Protein AF-A0A3D1KGC9-F1 (afdb_monomer)

Nearest PDB structures (foldseek):
  2rld-assembly1_E  TM=8.025E-01  e=5.978E-01  Bacteroides thetaiotaomicron VPI-5482
  2rld-assembly1_B  TM=7.936E-01  e=8.295E-01  Bacteroides thetaiotaomicron VPI-5482
  2cpt-assembly1_A  TM=5.787E-01  e=1.799E-01  Homo sapiens
  2rld-assembly1_D  TM=7.651E-01  e=1.284E+00  Bacteroides thetaiotaomicron VPI-5482

Structure (mmCIF, N/CA/C/O backbone):
data_AF-A0A3D1KGC9-F1
#
_entry.id   AF-A0A3D1KGC9-F1
#
loop_
_atom_site.group_PDB
_atom_site.id
_atom_site.type_symbol
_atom_site.label_atom_id
_atom_site.label_alt_id
_atom_site.label_comp_id
_atom_site.label_asym_id
_atom_site.label_entity_id
_atom_site.label_seq_id
_atom_site.pdbx_PDB_ins_code
_atom_site.Cartn_x
_atom_site.Cartn_y
_atom_site.Cartn_z
_atom_site.occupancy
_atom_site.B_iso_or_equiv
_atom_site.auth_seq_id
_atom_site.auth_comp_id
_atom_site.auth_asym_id
_atom_site.auth_atom_id
_atom_site.pdbx_PDB_model_num
ATOM 1 N N . MET A 1 1 ? 58.224 -21.821 11.164 1.00 46.22 1 MET A N 1
ATOM 2 C CA . MET A 1 1 ? 56.779 -21.503 11.260 1.00 46.22 1 MET A CA 1
ATOM 3 C C . MET A 1 1 ? 56.454 -20.240 10.449 1.00 46.22 1 MET A C 1
ATOM 5 O O . MET A 1 1 ? 56.274 -19.187 11.040 1.00 46.22 1 MET A O 1
ATOM 9 N N . LYS A 1 2 ? 56.455 -20.289 9.104 1.00 51.00 2 LYS A N 1
ATOM 10 C CA . LYS A 1 2 ? 56.248 -19.084 8.258 1.00 51.00 2 LYS A CA 1
ATOM 11 C C . LYS A 1 2 ? 55.339 -19.266 7.022 1.00 51.00 2 LYS A C 1
ATOM 13 O O . LYS A 1 2 ? 55.135 -18.294 6.312 1.00 51.00 2 LYS A O 1
ATOM 18 N N . SER A 1 3 ? 54.725 -20.436 6.799 1.00 52.16 3 SER A N 1
ATOM 19 C CA . SER A 1 3 ? 53.910 -20.691 5.584 1.00 52.16 3 SER A CA 1
ATOM 20 C C . SER A 1 3 ? 52.407 -20.890 5.804 1.00 52.16 3 SER A C 1
ATOM 22 O O . SER A 1 3 ? 51.698 -21.159 4.845 1.00 52.16 3 SER A O 1
ATOM 24 N N . ASN A 1 4 ? 51.888 -20.708 7.023 1.00 51.41 4 ASN A N 1
ATOM 25 C CA . ASN A 1 4 ? 50.445 -20.872 7.285 1.00 51.41 4 ASN A CA 1
ATOM 26 C C . ASN A 1 4 ? 49.665 -19.546 7.280 1.00 51.41 4 ASN A C 1
ATOM 28 O O . ASN A 1 4 ? 48.444 -19.557 7.379 1.00 51.41 4 ASN A O 1
ATOM 32 N N . PHE A 1 5 ? 50.350 -18.405 7.151 1.00 53.81 5 PHE A N 1
ATOM 33 C CA . PHE A 1 5 ? 49.712 -17.085 7.216 1.00 53.81 5 PHE A CA 1
ATOM 34 C C . PHE A 1 5 ? 49.184 -16.590 5.857 1.00 53.81 5 PHE A C 1
ATOM 36 O O . PHE A 1 5 ? 48.223 -15.833 5.820 1.00 53.81 5 PHE A O 1
ATOM 43 N N . LEU A 1 6 ? 49.771 -17.047 4.743 1.00 50.47 6 LEU A N 1
ATOM 44 C CA . LEU A 1 6 ? 49.393 -16.615 3.386 1.00 50.47 6 LEU A CA 1
ATOM 45 C C . LEU A 1 6 ? 48.133 -17.313 2.847 1.00 50.47 6 LEU A C 1
ATOM 47 O O . LEU A 1 6 ? 47.420 -16.753 2.023 1.00 50.47 6 LEU A O 1
ATOM 51 N N . ILE A 1 7 ? 47.826 -18.520 3.329 1.00 54.94 7 ILE A N 1
ATOM 52 C CA . ILE A 1 7 ? 46.637 -19.272 2.894 1.00 54.94 7 ILE A CA 1
ATOM 53 C C . ILE A 1 7 ? 45.375 -18.724 3.579 1.00 54.94 7 ILE A C 1
ATOM 55 O O . ILE A 1 7 ? 44.306 -18.662 2.973 1.00 54.94 7 ILE A O 1
ATOM 59 N N . LEU A 1 8 ? 45.509 -18.252 4.823 1.00 52.12 8 LEU A N 1
ATOM 60 C CA . LEU A 1 8 ? 44.396 -17.697 5.591 1.00 52.12 8 LEU A CA 1
ATOM 61 C C . LEU A 1 8 ? 43.925 -16.339 5.037 1.00 52.12 8 LEU A C 1
ATOM 63 O O . LEU A 1 8 ? 42.728 -16.054 5.042 1.00 52.12 8 LEU A O 1
ATOM 67 N N . SER A 1 9 ? 44.841 -15.524 4.502 1.00 52.72 9 SER A N 1
ATOM 68 C CA . SER A 1 9 ? 44.505 -14.240 3.873 1.00 52.72 9 SER A CA 1
ATOM 69 C C . SER A 1 9 ? 43.837 -14.399 2.501 1.00 52.72 9 SER A C 1
ATOM 71 O O . SER A 1 9 ? 42.947 -13.614 2.177 1.00 52.72 9 SER A O 1
ATOM 73 N N . CYS A 1 10 ? 44.166 -15.440 1.728 1.00 52.59 10 CYS A N 1
ATOM 74 C CA . CYS A 1 10 ? 43.455 -15.745 0.479 1.00 52.59 10 CYS A CA 1
ATOM 75 C C . CYS A 1 10 ? 42.018 -16.240 0.712 1.00 52.59 10 CYS A C 1
ATOM 77 O O . CYS A 1 10 ? 41.123 -15.893 -0.057 1.00 52.59 10 CYS A O 1
ATOM 79 N N . LEU A 1 11 ? 41.765 -16.995 1.787 1.00 52.59 11 LEU A N 1
ATOM 80 C CA . LEU A 1 11 ? 40.414 -17.467 2.119 1.00 52.59 11 LEU A CA 1
ATOM 81 C C . LEU A 1 11 ? 39.509 -16.344 2.655 1.00 52.59 11 LEU A C 1
ATOM 83 O O . LEU A 1 11 ? 38.329 -16.301 2.312 1.00 52.59 11 LEU A O 1
ATOM 87 N N . MET A 1 12 ? 40.055 -15.386 3.412 1.00 52.88 12 MET A N 1
ATOM 88 C CA . MET A 1 12 ? 39.302 -14.193 3.832 1.00 52.88 12 MET A CA 1
ATOM 89 C C . MET A 1 12 ? 38.995 -13.238 2.668 1.00 52.88 12 MET A C 1
ATOM 91 O O . MET A 1 12 ? 37.921 -12.640 2.638 1.00 52.88 12 MET A O 1
ATOM 95 N N . ALA A 1 13 ? 39.882 -13.133 1.672 1.00 54.38 13 ALA A N 1
ATOM 96 C CA . ALA A 1 13 ? 39.619 -12.350 0.464 1.00 54.38 13 ALA A CA 1
ATOM 97 C C . ALA A 1 13 ? 38.519 -12.977 -0.419 1.00 54.38 13 ALA A C 1
ATOM 99 O O . ALA A 1 13 ? 37.695 -12.251 -0.974 1.00 54.38 13 ALA A O 1
ATOM 100 N N . LEU A 1 14 ? 38.444 -14.314 -0.497 1.00 50.25 14 LEU A N 1
ATOM 101 C CA . LEU A 1 14 ? 37.352 -15.003 -1.199 1.00 50.25 14 LEU A CA 1
ATOM 102 C C . LEU A 1 14 ? 35.998 -14.856 -0.481 1.00 50.25 14 LEU A C 1
ATOM 104 O O . LEU A 1 14 ? 34.970 -14.712 -1.141 1.00 50.25 14 LEU A O 1
ATOM 108 N N . LEU A 1 15 ? 35.980 -14.831 0.856 1.00 50.16 15 LEU A N 1
ATOM 109 C CA . LEU A 1 15 ? 34.749 -14.604 1.626 1.00 50.16 15 LEU A CA 1
ATOM 110 C C . LEU A 1 15 ? 34.191 -13.184 1.440 1.00 50.16 15 LEU A C 1
ATOM 112 O O . LEU A 1 15 ? 32.975 -13.017 1.383 1.00 50.16 15 LEU A O 1
ATOM 116 N N . LEU A 1 16 ? 35.048 -12.176 1.248 1.00 50.03 16 LEU A N 1
ATOM 117 C CA . LEU A 1 16 ? 34.608 -10.804 0.959 1.00 50.03 16 LEU A CA 1
ATOM 118 C C . LEU A 1 16 ? 34.061 -10.623 -0.469 1.00 50.03 16 LEU A C 1
ATOM 120 O O . LEU A 1 16 ? 33.244 -9.733 -0.693 1.00 50.03 16 LEU A O 1
ATOM 124 N N . LEU A 1 17 ? 34.444 -11.481 -1.421 1.00 47.47 17 LEU A N 1
ATOM 125 C CA . LEU A 1 17 ? 33.934 -11.442 -2.800 1.00 47.47 17 LEU A CA 1
ATOM 126 C C . LEU A 1 17 ? 32.597 -12.180 -2.980 1.00 47.47 17 LEU A C 1
ATOM 128 O O . LEU A 1 17 ? 31.874 -11.906 -3.935 1.00 47.47 17 LEU A O 1
ATOM 132 N N . THR A 1 18 ? 32.214 -13.066 -2.054 1.00 46.25 18 THR A N 1
ATOM 133 C CA . THR A 1 18 ? 30.909 -13.762 -2.109 1.00 46.25 18 THR A CA 1
ATOM 134 C C . THR A 1 18 ? 29.753 -12.962 -1.506 1.00 46.25 18 THR A C 1
ATOM 136 O O . THR A 1 18 ? 28.595 -13.313 -1.719 1.00 46.25 18 THR A O 1
ATOM 139 N N . SER A 1 19 ? 30.027 -11.835 -0.836 1.00 42.06 19 SER A N 1
ATOM 140 C CA . SER A 1 19 ? 28.981 -10.878 -0.446 1.00 42.06 19 SER A CA 1
ATOM 141 C C . SER A 1 19 ? 28.669 -9.851 -1.539 1.00 42.06 19 SER A C 1
ATOM 143 O O . SER A 1 19 ? 28.003 -8.850 -1.272 1.00 42.06 19 SER A O 1
ATOM 145 N N . CYS A 1 20 ? 29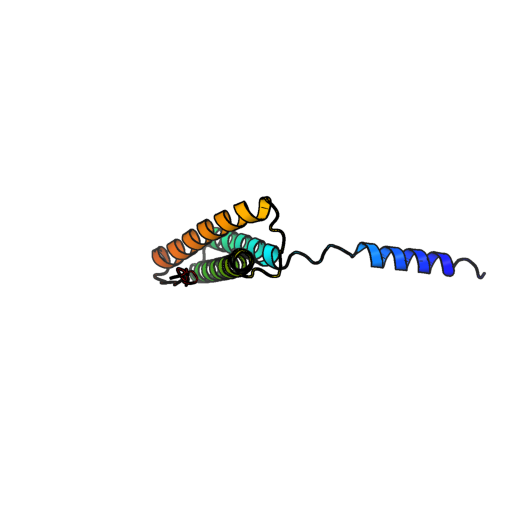.058 -10.122 -2.788 1.00 43.66 20 CYS A N 1
ATOM 146 C CA . CYS A 1 20 ? 28.412 -9.539 -3.958 1.00 43.66 20 CYS A CA 1
ATOM 147 C C . CYS A 1 20 ? 27.036 -10.208 -4.158 1.00 43.66 20 CYS A C 1
ATOM 149 O O . CYS A 1 20 ? 26.739 -10.788 -5.198 1.00 43.66 20 CYS A O 1
ATOM 151 N N . LYS A 1 21 ? 26.169 -10.149 -3.134 1.00 42.53 21 LYS A N 1
ATOM 152 C CA . LYS A 1 21 ? 24.734 -10.145 -3.408 1.00 42.53 21 LYS A CA 1
ATOM 153 C C . LYS A 1 21 ? 24.548 -8.902 -4.258 1.00 42.53 21 LYS A C 1
ATOM 155 O O . LYS A 1 21 ? 24.829 -7.810 -3.763 1.00 42.53 21 LYS A O 1
ATOM 160 N N . SER A 1 22 ? 24.184 -9.088 -5.527 1.00 41.62 22 SER A N 1
ATOM 161 C CA . SER A 1 22 ? 23.660 -8.029 -6.389 1.00 41.62 22 SER A CA 1
ATOM 162 C C . SER A 1 22 ? 22.903 -7.057 -5.495 1.00 41.62 22 SER A C 1
ATOM 164 O O . SER A 1 22 ? 22.003 -7.513 -4.779 1.00 41.62 22 SER A O 1
ATOM 166 N N . ALA A 1 23 ? 23.353 -5.798 -5.419 1.00 42.72 23 ALA A N 1
ATOM 167 C CA . ALA A 1 23 ? 22.700 -4.796 -4.586 1.00 42.72 23 ALA A CA 1
ATOM 168 C C . ALA A 1 23 ? 21.193 -4.967 -4.811 1.00 42.72 23 ALA A C 1
ATOM 170 O O . ALA A 1 23 ? 20.792 -4.967 -5.978 1.00 42.72 23 ALA A O 1
ATOM 171 N N . PRO A 1 24 ? 20.407 -5.294 -3.764 1.00 51.81 24 PRO A N 1
ATOM 172 C CA . PRO A 1 24 ? 19.014 -5.655 -3.956 1.00 51.81 24 PRO A CA 1
ATOM 173 C C . PRO A 1 24 ? 18.386 -4.532 -4.753 1.00 51.81 24 PRO A C 1
ATOM 175 O O . PRO A 1 24 ? 18.588 -3.367 -4.399 1.00 51.81 24 PRO A O 1
ATOM 178 N N . ASP A 1 25 ? 17.722 -4.895 -5.849 1.00 62.03 25 ASP A N 1
ATOM 179 C CA . ASP A 1 25 ? 17.083 -3.923 -6.715 1.00 62.03 25 ASP A CA 1
ATOM 180 C C . ASP A 1 25 ? 16.245 -3.006 -5.815 1.00 62.03 25 ASP A C 1
ATOM 182 O O . ASP A 1 25 ? 15.326 -3.444 -5.104 1.00 62.03 25 ASP A O 1
ATOM 186 N N . GLN A 1 26 ? 16.670 -1.743 -5.724 1.00 56.47 26 GLN A N 1
ATOM 187 C CA . GLN A 1 26 ? 16.105 -0.795 -4.769 1.00 56.47 26 GLN A CA 1
ATOM 188 C C . GLN A 1 26 ? 14.602 -0.629 -5.022 1.00 56.47 26 GLN A C 1
ATOM 190 O O . GLN A 1 26 ? 13.854 -0.301 -4.100 1.00 56.47 26 GLN A O 1
ATOM 195 N N . HIS A 1 27 ? 14.145 -0.939 -6.238 1.00 67.81 27 HIS A N 1
ATOM 196 C CA . HIS A 1 27 ? 12.747 -0.939 -6.630 1.00 67.81 27 HIS A CA 1
ATOM 197 C C . HIS A 1 27 ? 11.975 -2.081 -5.952 1.00 67.81 27 HIS A C 1
ATOM 199 O O . HIS A 1 27 ? 11.019 -1.812 -5.219 1.00 67.81 27 HIS A O 1
ATOM 205 N N . ILE A 1 28 ? 12.438 -3.331 -6.059 1.00 78.94 28 ILE A N 1
ATOM 206 C CA . ILE A 1 28 ? 11.817 -4.499 -5.397 1.00 78.94 28 ILE A CA 1
ATOM 207 C C . ILE A 1 28 ? 11.732 -4.323 -3.873 1.00 78.94 28 ILE A C 1
ATOM 209 O O . ILE A 1 28 ? 10.792 -4.798 -3.233 1.00 78.94 28 ILE A O 1
ATOM 213 N N . THR A 1 29 ? 12.664 -3.578 -3.275 1.00 83.88 29 THR A N 1
ATOM 214 C CA . THR A 1 29 ? 12.622 -3.272 -1.837 1.00 83.88 29 THR A CA 1
ATOM 215 C C . THR A 1 29 ? 11.338 -2.534 -1.441 1.00 83.88 29 THR A C 1
ATOM 217 O O . THR A 1 29 ? 10.730 -2.871 -0.423 1.00 83.88 29 THR A O 1
ATOM 220 N N . TYR A 1 30 ? 10.877 -1.565 -2.240 1.00 87.88 30 TYR A N 1
ATOM 221 C CA . TYR A 1 30 ? 9.628 -0.853 -1.952 1.00 87.88 30 TYR A CA 1
ATOM 222 C C . TYR A 1 30 ? 8.404 -1.752 -2.086 1.00 87.88 30 TYR A C 1
ATOM 224 O O . TYR A 1 30 ? 7.508 -1.666 -1.247 1.00 87.88 30 TYR A O 1
ATOM 232 N N . PHE A 1 31 ? 8.379 -2.637 -3.083 1.00 89.69 31 PHE A N 1
ATOM 233 C CA . PHE A 1 31 ? 7.297 -3.604 -3.242 1.00 89.69 31 PHE A CA 1
ATOM 234 C C . PHE A 1 31 ? 7.205 -4.540 -2.029 1.00 89.69 31 PHE A C 1
ATOM 236 O O . PHE A 1 31 ? 6.161 -4.624 -1.387 1.00 89.69 31 PHE A O 1
ATOM 243 N N . ASN A 1 32 ? 8.326 -5.138 -1.618 1.00 90.56 32 ASN A N 1
ATOM 244 C CA . ASN A 1 32 ? 8.371 -6.035 -0.460 1.00 90.56 32 ASN A CA 1
ATOM 245 C C . ASN A 1 32 ? 7.980 -5.334 0.850 1.00 90.56 32 ASN A C 1
ATOM 247 O O . ASN A 1 32 ? 7.263 -5.898 1.679 1.00 90.56 32 ASN A O 1
ATOM 251 N N . LEU A 1 33 ? 8.415 -4.085 1.041 1.00 92.88 33 LEU A N 1
ATOM 252 C CA . LEU A 1 33 ? 7.988 -3.275 2.184 1.00 92.88 33 LEU A CA 1
ATOM 253 C C . LEU A 1 33 ? 6.490 -2.958 2.127 1.00 92.88 33 LEU A C 1
ATOM 255 O O . LEU A 1 33 ? 5.843 -2.897 3.173 1.00 92.88 33 LEU A O 1
ATOM 259 N N . ALA A 1 34 ? 5.923 -2.738 0.941 1.00 93.94 34 ALA A N 1
ATOM 260 C CA . ALA A 1 34 ? 4.493 -2.513 0.781 1.00 93.94 34 ALA A CA 1
ATOM 261 C C . ALA A 1 34 ? 3.682 -3.761 1.159 1.00 93.94 34 ALA A C 1
ATOM 263 O O . ALA A 1 34 ? 2.770 -3.648 1.977 1.00 93.94 34 ALA A O 1
ATOM 264 N N . GLU A 1 35 ? 4.080 -4.939 0.665 1.00 95.88 35 GLU A N 1
ATOM 265 C CA . GLU A 1 35 ? 3.468 -6.232 1.008 1.00 95.88 35 GLU A CA 1
ATOM 266 C C . GLU A 1 35 ? 3.500 -6.495 2.514 1.00 95.88 35 GLU A C 1
ATOM 268 O O . GLU A 1 35 ? 2.480 -6.828 3.119 1.00 95.88 35 GLU A O 1
ATOM 273 N N . HIS A 1 36 ? 4.661 -6.287 3.142 1.00 96.75 36 HIS A N 1
ATOM 274 C CA . HIS A 1 36 ? 4.806 -6.467 4.582 1.00 96.75 36 HIS A CA 1
ATOM 275 C C . HIS A 1 36 ? 3.863 -5.542 5.363 1.00 96.75 36 HIS A C 1
ATOM 277 O O . HIS A 1 36 ? 3.162 -5.988 6.266 1.00 96.75 36 HIS A O 1
ATOM 283 N N . ASN A 1 37 ? 3.807 -4.255 5.010 1.00 97.00 37 ASN A N 1
ATOM 284 C CA . ASN A 1 37 ? 2.929 -3.304 5.695 1.00 97.00 37 ASN A CA 1
ATOM 285 C C . ASN A 1 37 ? 1.445 -3.608 5.467 1.00 97.00 37 ASN A C 1
ATOM 287 O O . ASN A 1 37 ? 0.658 -3.465 6.399 1.00 97.00 37 ASN A O 1
ATOM 291 N N . LEU A 1 38 ? 1.057 -4.048 4.266 1.00 97.12 38 LEU A N 1
ATOM 292 C CA . LEU A 1 38 ? -0.321 -4.449 3.988 1.00 97.12 38 LEU A CA 1
ATOM 293 C C . LEU A 1 38 ? -0.720 -5.648 4.851 1.00 97.12 38 LEU A C 1
ATOM 295 O O . LEU A 1 38 ? -1.769 -5.612 5.487 1.00 97.12 38 LEU A O 1
ATOM 299 N N . LYS A 1 39 ? 0.146 -6.663 4.941 1.00 97.38 39 LYS A N 1
ATOM 300 C CA . LYS A 1 39 ? -0.079 -7.820 5.809 1.00 97.38 39 LYS A CA 1
ATOM 301 C C . LYS A 1 39 ? -0.263 -7.402 7.270 1.00 97.38 39 LYS A C 1
ATOM 303 O O . LYS A 1 39 ? -1.244 -7.789 7.897 1.00 97.38 39 LYS A O 1
ATOM 308 N N . VAL A 1 40 ? 0.628 -6.556 7.791 1.00 97.31 40 VAL A N 1
ATOM 309 C CA . VAL A 1 40 ? 0.510 -6.052 9.169 1.00 97.31 40 VAL A CA 1
ATOM 310 C C . VAL A 1 40 ? -0.793 -5.269 9.358 1.00 97.31 40 VAL A C 1
ATOM 312 O O . VAL A 1 40 ? -1.465 -5.454 10.370 1.00 97.31 40 VAL A O 1
ATOM 315 N N . ALA A 1 41 ? -1.204 -4.441 8.392 1.00 96.12 41 ALA A N 1
ATOM 316 C CA . ALA A 1 41 ? -2.475 -3.720 8.462 1.00 96.12 41 ALA A CA 1
ATOM 317 C C . ALA A 1 41 ? -3.684 -4.671 8.540 1.00 96.12 41 ALA A C 1
ATOM 319 O O . ALA A 1 41 ? -4.629 -4.408 9.282 1.00 96.12 41 ALA A O 1
ATOM 320 N N . GLU A 1 42 ? -3.666 -5.773 7.790 1.00 95.19 42 GLU A N 1
ATOM 321 C CA . GLU A 1 42 ? -4.751 -6.762 7.764 1.00 95.19 42 GLU A CA 1
ATOM 322 C C . GLU A 1 42 ? -4.824 -7.614 9.039 1.00 95.19 42 GLU A C 1
ATOM 324 O O . GLU A 1 42 ? -5.918 -8.003 9.444 1.00 95.19 42 GLU A O 1
ATOM 329 N N . GLU A 1 43 ? -3.689 -7.855 9.696 1.00 96.94 43 GLU A N 1
ATOM 330 C CA . GLU A 1 43 ? -3.599 -8.636 10.939 1.00 96.94 43 GLU A CA 1
ATOM 331 C C . GLU A 1 43 ? -3.802 -7.782 12.208 1.00 96.94 43 GLU A C 1
ATOM 333 O O . GLU A 1 43 ? -4.138 -8.305 13.273 1.00 96.94 43 GLU A O 1
ATOM 338 N N . THR A 1 44 ? -3.626 -6.461 12.110 1.00 95.25 44 THR A N 1
ATOM 339 C CA . THR A 1 44 ? -3.756 -5.529 13.240 1.00 95.25 44 THR A CA 1
ATOM 340 C C . THR A 1 44 ? -5.221 -5.262 13.592 1.00 95.25 44 THR A C 1
ATOM 342 O O . THR A 1 44 ? -6.024 -4.890 12.735 1.00 95.25 44 THR A O 1
ATOM 345 N N . GLN A 1 45 ? -5.559 -5.385 14.880 1.00 93.25 45 GLN A N 1
ATOM 346 C CA . GLN A 1 45 ? -6.904 -5.102 15.402 1.00 93.25 45 GLN A CA 1
ATOM 347 C C . GLN A 1 45 ? -7.083 -3.652 15.881 1.00 93.25 45 GLN A C 1
ATOM 349 O O . GLN A 1 45 ? -8.205 -3.153 15.892 1.00 93.25 45 GLN A O 1
ATOM 354 N N . GLU A 1 46 ? -5.996 -2.971 16.261 1.00 96.00 46 GLU A N 1
ATOM 355 C CA . GLU A 1 46 ? -6.030 -1.580 16.725 1.00 96.00 46 GLU A CA 1
ATOM 356 C C . GLU A 1 46 ? -6.251 -0.618 15.539 1.00 96.00 46 GLU A C 1
ATOM 358 O O . GLU A 1 46 ? -5.391 -0.542 14.653 1.00 96.00 46 GLU A O 1
ATOM 363 N N . PRO A 1 47 ? -7.356 0.155 15.498 1.00 92.81 47 PRO A N 1
ATOM 364 C CA . PRO A 1 47 ? -7.698 0.979 14.337 1.00 92.81 47 PRO A CA 1
ATOM 365 C C . PRO A 1 47 ? -6.624 2.003 13.959 1.00 92.81 47 PRO A C 1
ATOM 367 O O . PRO A 1 47 ? -6.378 2.225 12.775 1.00 92.81 47 PRO A O 1
ATOM 370 N N . LYS A 1 48 ? -5.952 2.608 14.947 1.00 93.50 48 LYS A N 1
ATOM 371 C CA . LYS A 1 48 ? -4.890 3.598 14.696 1.00 93.50 48 LYS A CA 1
ATOM 372 C C . LYS A 1 48 ? -3.664 2.986 14.026 1.00 93.50 48 LYS A C 1
ATOM 374 O O . LYS A 1 48 ? -3.109 3.572 13.096 1.00 93.50 48 LYS A O 1
ATOM 379 N N . ASP A 1 49 ? -3.244 1.816 14.491 1.00 94.31 49 ASP A N 1
ATOM 380 C CA . ASP A 1 49 ? -2.102 1.115 13.910 1.00 94.31 49 ASP A CA 1
ATOM 381 C C . ASP A 1 49 ? -2.464 0.547 12.536 1.00 94.31 49 ASP A C 1
ATOM 383 O O . ASP A 1 49 ? -1.684 0.675 11.593 1.00 94.31 49 ASP A O 1
ATOM 387 N N . GLN A 1 50 ? -3.686 0.034 12.374 1.00 96.06 50 GLN A N 1
ATOM 388 C CA . GLN A 1 50 ? -4.197 -0.398 11.078 1.00 96.06 50 GLN A CA 1
ATOM 389 C C . GLN A 1 50 ? -4.187 0.750 10.049 1.00 96.06 50 GLN A C 1
ATOM 391 O O . GLN A 1 50 ? -3.668 0.570 8.945 1.00 96.06 50 GLN A O 1
ATOM 396 N N . GLU A 1 51 ? -4.687 1.943 10.400 1.00 96.06 51 GLU A N 1
ATOM 397 C CA . GLU A 1 51 ? -4.640 3.133 9.533 1.00 96.06 51 GLU A CA 1
ATOM 398 C C . GLU A 1 51 ? -3.196 3.483 9.138 1.00 96.06 51 GLU A C 1
ATOM 400 O O . GLU A 1 51 ? -2.892 3.677 7.957 1.00 96.06 51 GLU A O 1
ATOM 405 N N . LYS A 1 52 ? -2.285 3.516 10.118 1.00 95.81 52 LYS A N 1
ATOM 406 C CA . LYS A 1 52 ? -0.860 3.801 9.905 1.00 95.81 52 LYS A CA 1
ATOM 407 C C . LYS A 1 52 ? -0.229 2.827 8.909 1.00 95.81 52 LYS A C 1
ATOM 409 O O . LYS A 1 52 ? 0.458 3.272 7.987 1.00 95.81 52 LYS A O 1
ATOM 414 N N . TYR A 1 53 ? -0.452 1.524 9.068 1.00 97.19 53 TYR A N 1
ATOM 415 C CA . TYR A 1 53 ? 0.138 0.520 8.183 1.00 97.19 53 TYR A CA 1
ATOM 416 C C . TYR A 1 53 ? -0.475 0.543 6.778 1.00 97.19 53 TYR A C 1
ATOM 418 O O . TYR A 1 53 ? 0.267 0.407 5.805 1.00 97.19 53 TYR A O 1
ATOM 426 N N . TYR A 1 54 ? -1.772 0.842 6.632 1.00 96.06 54 TYR A N 1
ATOM 427 C CA . TYR A 1 54 ? -2.366 1.092 5.312 1.00 96.06 54 TYR A CA 1
ATOM 428 C C . TYR A 1 54 ? -1.747 2.308 4.608 1.00 96.06 54 TYR A C 1
ATOM 430 O O . TYR A 1 54 ? -1.484 2.248 3.405 1.00 96.06 54 TYR A O 1
ATOM 438 N N . ILE A 1 55 ? -1.471 3.399 5.335 1.00 93.88 55 ILE A N 1
ATOM 439 C CA . ILE A 1 55 ? -0.772 4.571 4.780 1.00 93.88 55 ILE A CA 1
ATOM 440 C C . ILE A 1 55 ? 0.643 4.183 4.330 1.00 93.88 55 ILE A C 1
ATOM 442 O O . ILE A 1 55 ? 1.048 4.516 3.217 1.00 93.88 55 ILE A O 1
ATOM 446 N N . GLN A 1 56 ? 1.391 3.454 5.162 1.00 94.62 56 GLN A N 1
ATOM 447 C CA . GLN A 1 56 ? 2.756 3.026 4.837 1.00 94.62 56 GLN A CA 1
ATOM 448 C C . GLN A 1 56 ? 2.803 2.067 3.639 1.00 94.62 56 GLN A C 1
ATOM 450 O O . GLN A 1 56 ? 3.659 2.228 2.768 1.00 94.62 56 GLN A O 1
ATOM 455 N N . ALA A 1 57 ? 1.868 1.116 3.554 1.00 95.56 57 ALA A N 1
ATOM 456 C CA . ALA A 1 57 ? 1.724 0.231 2.401 1.00 95.56 57 ALA A CA 1
ATOM 457 C C . ALA A 1 57 ? 1.447 1.035 1.123 1.00 95.56 57 ALA A C 1
ATOM 459 O O . ALA A 1 57 ? 2.165 0.890 0.133 1.00 95.56 57 ALA A O 1
ATOM 460 N N . LEU A 1 58 ? 0.478 1.959 1.169 1.00 93.75 58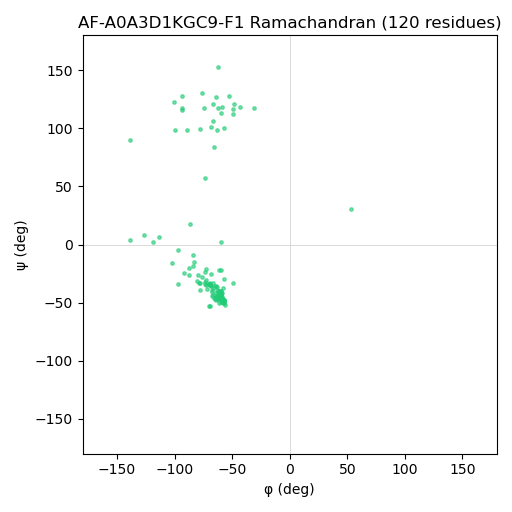 LEU A N 1
ATOM 461 C CA . LEU A 1 58 ? 0.137 2.823 0.038 1.00 93.75 58 LEU A CA 1
ATOM 462 C C . LEU A 1 58 ? 1.334 3.664 -0.430 1.00 93.75 58 LEU A C 1
ATOM 464 O O . LEU A 1 58 ? 1.596 3.738 -1.629 1.00 93.75 58 LEU A O 1
ATOM 468 N N . MET A 1 59 ? 2.086 4.268 0.495 1.00 90.62 59 MET A N 1
ATOM 469 C CA . MET A 1 59 ? 3.281 5.053 0.165 1.00 90.62 59 MET A CA 1
ATOM 470 C C . MET A 1 59 ? 4.382 4.209 -0.487 1.00 90.62 59 MET A C 1
ATOM 472 O O . MET A 1 59 ? 5.093 4.705 -1.358 1.00 90.62 59 MET A O 1
ATOM 476 N N . ASN A 1 60 ? 4.552 2.955 -0.073 1.00 91.00 60 ASN A N 1
ATOM 477 C CA . ASN A 1 60 ? 5.585 2.085 -0.628 1.00 91.00 60 ASN A CA 1
ATOM 478 C C . ASN A 1 60 ? 5.190 1.519 -2.000 1.00 91.00 60 ASN A C 1
ATOM 480 O O . ASN A 1 60 ? 6.023 1.554 -2.905 1.00 91.00 60 ASN A O 1
ATOM 484 N N . TYR A 1 61 ? 3.922 1.134 -2.217 1.00 90.56 61 TYR A N 1
ATOM 485 C CA . TYR A 1 61 ? 3.443 0.837 -3.574 1.00 90.56 61 TYR A CA 1
ATOM 486 C C . TYR A 1 61 ? 3.575 2.056 -4.486 1.00 90.56 61 TYR A C 1
ATOM 488 O O . TYR A 1 61 ? 3.991 1.904 -5.627 1.00 90.56 61 TYR A O 1
ATOM 496 N N . TYR A 1 62 ? 3.282 3.266 -3.989 1.00 87.50 62 TYR A N 1
ATOM 497 C CA . TYR A 1 62 ? 3.466 4.500 -4.759 1.00 87.50 62 TYR A CA 1
ATOM 498 C C . TYR A 1 62 ? 4.908 4.662 -5.234 1.00 87.50 62 TYR A C 1
ATOM 500 O O . TYR A 1 62 ? 5.144 4.887 -6.418 1.00 87.50 62 TYR A O 1
ATOM 508 N N . LYS A 1 63 ? 5.874 4.526 -4.318 1.00 85.31 63 LYS A N 1
ATOM 509 C CA . LYS A 1 63 ? 7.299 4.616 -4.654 1.00 85.31 63 LYS A CA 1
ATOM 510 C C . LYS A 1 63 ? 7.670 3.582 -5.710 1.00 85.31 63 LYS A C 1
ATOM 512 O O . LYS A 1 63 ? 8.238 3.970 -6.723 1.00 85.31 63 LYS A O 1
ATOM 517 N N . TYR A 1 64 ? 7.297 2.316 -5.511 1.00 85.94 64 TYR A N 1
ATOM 518 C CA . TYR A 1 64 ? 7.550 1.258 -6.490 1.00 85.94 64 TYR A CA 1
ATOM 519 C C . TYR A 1 64 ? 6.964 1.603 -7.864 1.00 85.94 64 TYR A C 1
ATOM 521 O O . TYR A 1 64 ? 7.698 1.632 -8.842 1.00 85.94 64 TYR A O 1
ATOM 529 N N . ILE A 1 65 ? 5.679 1.969 -7.926 1.00 84.88 65 ILE A N 1
ATOM 530 C CA . ILE A 1 65 ? 5.009 2.336 -9.179 1.00 84.88 65 ILE A CA 1
ATOM 531 C C . ILE A 1 65 ? 5.738 3.491 -9.860 1.00 84.88 65 ILE A C 1
ATOM 533 O O . ILE A 1 65 ? 6.037 3.380 -11.036 1.00 84.88 65 ILE A O 1
ATOM 537 N N . VAL A 1 66 ? 6.055 4.582 -9.158 1.00 80.12 66 VAL A N 1
ATOM 538 C CA . VAL A 1 66 ? 6.737 5.728 -9.781 1.00 80.12 66 VAL A CA 1
ATOM 539 C C . VAL A 1 66 ? 8.100 5.328 -10.327 1.00 80.12 66 VAL A C 1
ATOM 541 O O . VAL A 1 66 ? 8.395 5.658 -11.471 1.00 80.12 66 VAL A O 1
ATOM 544 N N . PHE A 1 67 ? 8.912 4.601 -9.560 1.00 78.44 67 PHE A N 1
ATOM 545 C CA . PHE A 1 67 ? 10.216 4.132 -10.029 1.00 78.44 67 PHE A CA 1
ATOM 546 C C . PHE A 1 67 ? 10.102 3.198 -11.245 1.00 78.44 67 PHE A C 1
ATOM 548 O O . PHE A 1 67 ? 10.827 3.371 -12.221 1.00 78.44 67 PHE A O 1
ATOM 555 N N . THR A 1 68 ? 9.161 2.255 -11.228 1.00 76.06 68 THR A N 1
ATOM 556 C CA . THR A 1 68 ? 9.009 1.253 -12.291 1.00 76.06 68 THR A CA 1
ATOM 557 C C . THR A 1 68 ? 8.289 1.809 -13.530 1.00 76.06 68 THR A C 1
ATOM 559 O O . THR A 1 68 ? 8.636 1.441 -14.646 1.00 76.06 68 THR A O 1
ATOM 562 N N . ASP A 1 69 ? 7.334 2.734 -13.381 1.00 70.19 69 ASP A N 1
ATOM 563 C CA . ASP A 1 69 ? 6.552 3.337 -14.481 1.00 70.19 69 ASP A CA 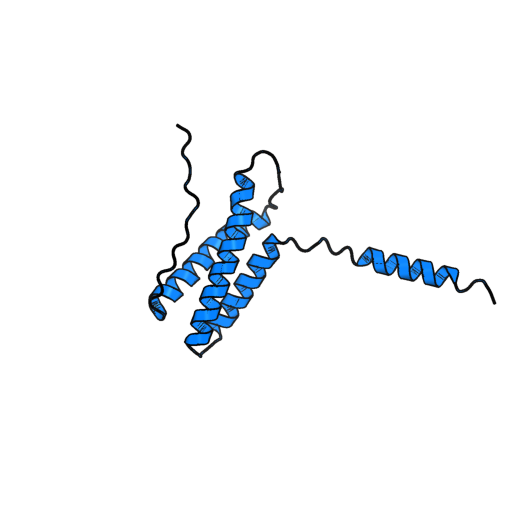1
ATOM 564 C C . ASP A 1 69 ? 7.335 4.462 -15.190 1.00 70.19 69 ASP A C 1
ATOM 566 O O . ASP A 1 69 ? 7.229 4.625 -16.405 1.00 70.19 69 ASP A O 1
ATOM 570 N N . THR A 1 70 ? 8.201 5.199 -14.477 1.00 57.38 70 THR A N 1
ATOM 571 C CA . THR A 1 70 ? 9.079 6.215 -15.099 1.00 57.38 70 THR A CA 1
ATOM 572 C C . THR A 1 70 ? 10.221 5.620 -15.923 1.00 57.38 70 THR A C 1
ATOM 574 O O . THR A 1 70 ? 10.688 6.281 -16.851 1.00 57.38 70 THR A O 1
ATOM 577 N N . SER A 1 71 ? 10.606 4.359 -15.690 1.00 51.28 71 SER A N 1
ATOM 578 C CA . SER A 1 71 ? 11.594 3.654 -16.526 1.00 51.28 71 SER A CA 1
ATOM 579 C C . SER A 1 71 ? 11.153 3.499 -17.994 1.00 51.28 71 SER A C 1
ATOM 581 O O . SER A 1 71 ? 11.992 3.393 -18.885 1.00 51.28 71 SER A O 1
ATOM 583 N N . LYS A 1 72 ? 9.843 3.579 -18.284 1.00 43.88 72 LYS A N 1
ATOM 584 C CA . LYS A 1 72 ? 9.306 3.591 -19.658 1.00 43.88 72 LYS A CA 1
ATOM 585 C C . LYS A 1 72 ? 9.325 4.972 -20.328 1.00 43.88 72 LYS A C 1
ATOM 587 O O . LYS A 1 72 ? 9.149 5.039 -21.541 1.00 43.88 72 LYS A O 1
ATOM 592 N N . ALA A 1 73 ? 9.516 6.061 -19.575 1.00 40.41 73 ALA A N 1
ATOM 593 C CA . ALA A 1 73 ? 9.405 7.436 -20.079 1.00 40.41 73 ALA A CA 1
ATOM 594 C C . ALA A 1 73 ? 10.755 8.128 -20.355 1.00 40.41 73 ALA A C 1
ATOM 596 O O . ALA A 1 73 ? 10.785 9.133 -21.063 1.00 40.41 73 ALA A O 1
ATOM 597 N N . SER A 1 74 ? 11.876 7.611 -19.845 1.00 37.84 74 SER A N 1
ATOM 598 C CA . SER A 1 74 ? 13.209 8.147 -20.141 1.00 37.84 74 SER A CA 1
ATOM 599 C C . SER A 1 74 ? 13.894 7.306 -21.217 1.00 37.84 74 SER A C 1
ATOM 601 O O . SER A 1 74 ? 14.476 6.263 -20.924 1.00 37.84 74 SER A O 1
ATOM 603 N N . GLY A 1 75 ? 13.842 7.775 -22.462 1.00 39.41 75 GLY A N 1
ATOM 604 C CA . GLY A 1 75 ? 14.404 7.108 -23.641 1.00 39.41 75 GLY A CA 1
ATOM 605 C C . GLY A 1 75 ? 15.914 6.822 -23.641 1.00 39.41 75 GLY A C 1
ATOM 606 O O . GLY A 1 75 ? 16.379 6.258 -24.621 1.00 39.41 75 GLY A O 1
ATOM 607 N N . ASP A 1 76 ? 16.667 7.130 -22.580 1.00 36.75 76 ASP A N 1
ATOM 608 C CA . ASP A 1 76 ? 18.137 7.020 -22.575 1.00 36.75 76 ASP A CA 1
ATOM 609 C C . ASP A 1 76 ? 18.739 6.192 -21.424 1.00 36.75 76 ASP A C 1
ATOM 611 O O . ASP A 1 76 ? 19.958 6.095 -21.297 1.00 36.75 76 ASP A O 1
ATOM 615 N N . ALA A 1 77 ? 17.924 5.503 -20.622 1.00 36.81 77 ALA A N 1
ATOM 616 C CA . ALA A 1 77 ? 18.422 4.474 -19.709 1.00 36.81 77 ALA A CA 1
ATOM 617 C C . ALA A 1 77 ? 17.476 3.275 -19.729 1.00 36.81 77 ALA A C 1
ATOM 619 O O . ALA A 1 77 ? 16.517 3.203 -18.965 1.00 36.81 77 ALA A O 1
ATOM 620 N N . LYS A 1 78 ? 17.745 2.326 -20.633 1.00 38.75 78 LYS A N 1
ATOM 621 C CA . LYS A 1 78 ? 17.100 1.010 -20.629 1.00 38.75 78 LYS A CA 1
ATOM 622 C C . LYS A 1 78 ? 17.541 0.255 -19.375 1.00 38.75 78 LYS A C 1
ATOM 624 O O . LYS A 1 78 ? 18.480 -0.532 -19.418 1.00 38.75 78 LYS A O 1
ATOM 629 N N . MET A 1 79 ? 16.872 0.501 -18.255 1.00 42.25 79 MET A N 1
ATOM 630 C CA . MET A 1 79 ? 16.700 -0.549 -17.263 1.00 42.25 79 MET A CA 1
ATOM 631 C C . MET A 1 79 ? 15.772 -1.553 -17.945 1.00 42.25 79 MET A C 1
ATOM 633 O O . MET A 1 79 ? 14.590 -1.271 -18.141 1.00 42.25 79 MET A O 1
ATOM 637 N N . GLU A 1 80 ? 16.337 -2.645 -18.463 1.00 38.22 80 GLU A N 1
ATOM 638 C CA . GLU A 1 80 ? 15.545 -3.771 -18.952 1.00 38.22 80 GLU A CA 1
ATOM 639 C C . GLU A 1 80 ? 14.674 -4.239 -17.789 1.00 38.22 80 GLU A C 1
ATOM 641 O O . GLU A 1 80 ? 15.152 -4.894 -16.868 1.00 38.22 80 GLU A O 1
ATOM 646 N N . LEU A 1 81 ? 13.404 -3.831 -17.809 1.00 41.69 81 LEU A N 1
ATOM 647 C CA . LEU A 1 81 ? 12.386 -4.430 -16.965 1.00 41.69 81 LEU A CA 1
ATOM 648 C C . LEU A 1 81 ? 12.361 -5.909 -17.331 1.00 41.69 81 LEU A C 1
ATOM 650 O O . LEU A 1 81 ? 12.08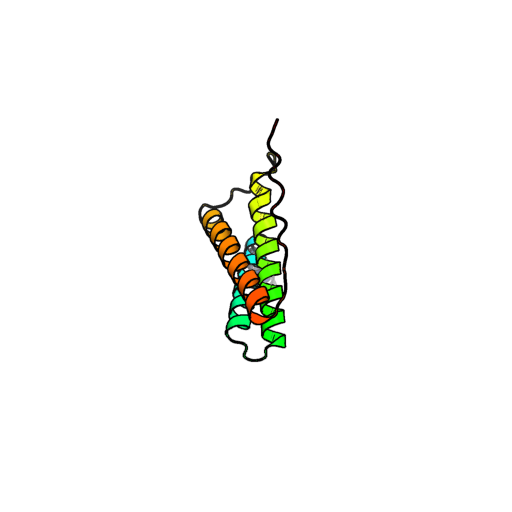9 -6.255 -18.487 1.00 41.69 81 LEU A O 1
ATOM 654 N N . ASN A 1 82 ? 12.666 -6.769 -16.365 1.00 48.66 82 ASN A N 1
ATOM 655 C CA . ASN A 1 82 ? 12.498 -8.194 -16.570 1.00 48.66 82 ASN A CA 1
ATOM 656 C C . ASN A 1 82 ? 11.002 -8.466 -16.816 1.00 48.66 82 ASN A C 1
ATOM 658 O O . ASN A 1 82 ? 10.151 -7.713 -16.334 1.00 48.66 82 ASN A O 1
ATOM 662 N N . PRO A 1 83 ? 10.639 -9.529 -17.554 1.00 47.03 83 PRO A N 1
ATOM 663 C CA . PRO A 1 83 ? 9.239 -9.897 -17.781 1.00 47.03 83 PRO A CA 1
ATOM 664 C C . PRO A 1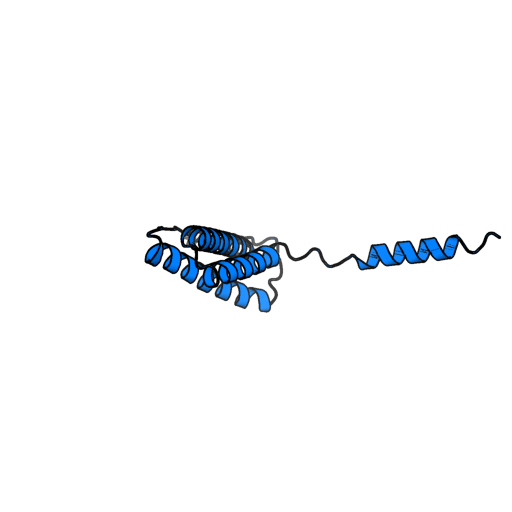 83 ? 8.404 -9.947 -16.484 1.00 47.03 83 PRO A C 1
ATOM 666 O O . 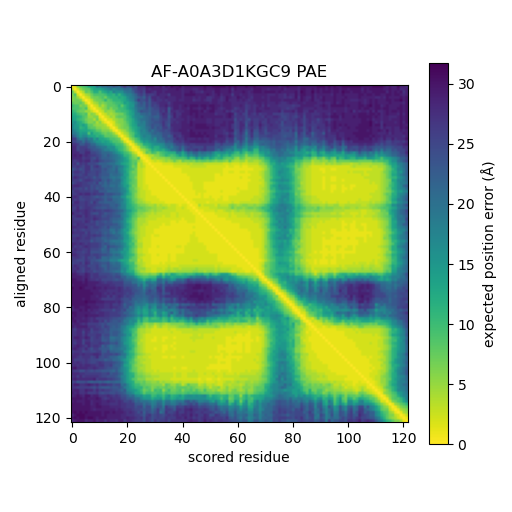PRO A 1 83 ? 7.246 -9.532 -16.486 1.00 47.03 83 PRO A O 1
ATOM 669 N N . ASP A 1 84 ? 9.034 -10.340 -15.372 1.00 59.81 84 ASP A N 1
ATOM 670 C CA . ASP A 1 84 ? 8.444 -10.427 -14.029 1.00 59.81 84 ASP A CA 1
ATOM 671 C C . ASP A 1 84 ? 8.099 -9.047 -13.412 1.00 59.81 84 ASP A C 1
ATOM 673 O O . ASP A 1 84 ? 7.173 -8.924 -12.603 1.00 59.81 84 ASP A O 1
ATOM 677 N N . ASP A 1 85 ? 8.773 -7.967 -13.825 1.00 60.25 85 ASP A N 1
ATOM 678 C CA . ASP A 1 85 ? 8.547 -6.610 -13.299 1.00 60.25 85 ASP A CA 1
ATOM 679 C C . ASP A 1 85 ? 7.265 -5.976 -13.861 1.00 60.25 85 ASP A C 1
ATOM 681 O O . ASP A 1 85 ? 6.626 -5.141 -13.214 1.00 60.25 85 ASP A O 1
ATOM 685 N N . GLY A 1 86 ? 6.855 -6.383 -15.068 1.00 62.34 86 GLY A N 1
ATOM 686 C CA . GLY A 1 86 ? 5.621 -5.916 -15.700 1.00 62.34 86 GLY A CA 1
ATOM 687 C C . GLY A 1 86 ? 4.370 -6.394 -14.963 1.00 62.34 86 GLY A C 1
ATOM 688 O O . GLY A 1 86 ? 3.452 -5.605 -14.720 1.00 62.34 86 GLY A O 1
ATOM 689 N N . GLU A 1 87 ? 4.350 -7.667 -14.568 1.00 70.69 87 GLU A N 1
ATOM 690 C CA . GLU A 1 87 ? 3.271 -8.246 -13.761 1.00 70.69 87 GLU A CA 1
ATOM 691 C C . GLU A 1 87 ? 3.254 -7.640 -12.351 1.00 70.69 87 GLU A C 1
ATOM 693 O O . GLU A 1 87 ? 2.196 -7.233 -11.860 1.00 70.69 87 GLU A O 1
ATOM 698 N N . THR A 1 88 ? 4.434 -7.446 -11.756 1.00 80.56 88 THR A N 1
ATOM 699 C CA . THR A 1 88 ? 4.590 -6.839 -10.425 1.00 80.56 88 THR A CA 1
ATOM 700 C C . THR A 1 88 ? 4.123 -5.373 -10.394 1.00 80.56 88 THR A C 1
ATOM 702 O O . THR A 1 88 ? 3.501 -4.930 -9.424 1.00 80.56 88 THR A O 1
ATOM 705 N N . LEU A 1 89 ? 4.320 -4.600 -11.472 1.00 83.62 89 LEU A N 1
ATOM 706 C CA . LEU A 1 89 ? 3.781 -3.236 -11.599 1.00 83.62 89 LEU A CA 1
ATOM 707 C C . LEU A 1 89 ? 2.247 -3.213 -11.597 1.00 83.62 89 LEU A C 1
ATOM 709 O O . LEU A 1 89 ? 1.634 -2.362 -10.943 1.00 83.62 89 LEU A O 1
ATOM 713 N N . ILE A 1 90 ? 1.616 -4.131 -12.334 1.00 84.62 90 ILE A N 1
ATOM 714 C CA . ILE A 1 90 ? 0.153 -4.251 -12.375 1.00 84.62 90 ILE A CA 1
ATOM 715 C C . ILE A 1 90 ? -0.369 -4.634 -10.987 1.00 84.62 90 ILE A C 1
ATOM 717 O O . ILE A 1 90 ? -1.305 -4.004 -10.483 1.00 84.62 90 ILE A O 1
ATOM 721 N N . GLU A 1 91 ? 0.271 -5.606 -10.339 1.00 88.69 91 GLU A N 1
ATOM 722 C CA . GLU A 1 91 ? -0.063 -6.031 -8.982 1.00 88.69 91 GLU A CA 1
ATOM 723 C C . GLU A 1 91 ? 0.046 -4.872 -7.979 1.00 88.69 91 GLU A C 1
ATOM 725 O O . GLU A 1 91 ? -0.892 -4.616 -7.215 1.00 88.69 91 GLU A O 1
ATOM 730 N N . ALA A 1 92 ? 1.133 -4.099 -8.035 1.00 89.38 92 ALA A N 1
ATOM 731 C CA . ALA A 1 92 ? 1.330 -2.931 -7.185 1.00 89.38 92 ALA A CA 1
ATOM 732 C C . ALA A 1 92 ? 0.226 -1.876 -7.373 1.00 89.38 92 ALA A C 1
ATOM 734 O O . ALA A 1 92 ? -0.289 -1.343 -6.386 1.00 89.38 92 ALA A O 1
ATOM 735 N N . LYS A 1 93 ? -0.196 -1.597 -8.617 1.00 89.38 93 LYS A N 1
ATOM 736 C CA . LYS A 1 93 ? -1.301 -0.660 -8.913 1.00 89.38 93 LYS A CA 1
ATOM 737 C C . LYS A 1 93 ? -2.629 -1.146 -8.318 1.00 89.38 93 LYS A C 1
ATOM 739 O O . LYS A 1 93 ? -3.359 -0.360 -7.703 1.00 89.38 93 LYS A O 1
ATOM 744 N N . ILE A 1 94 ? -2.933 -2.441 -8.436 1.00 91.50 94 ILE A N 1
ATOM 745 C CA . ILE A 1 94 ? -4.149 -3.045 -7.864 1.00 91.50 94 ILE A CA 1
ATOM 746 C C . ILE A 1 94 ? -4.133 -2.949 -6.331 1.00 91.50 94 ILE A C 1
ATOM 748 O O . ILE A 1 94 ? -5.112 -2.494 -5.724 1.00 91.50 94 ILE A O 1
ATOM 752 N N . LYS A 1 95 ? -3.021 -3.318 -5.687 1.00 93.19 95 LYS A N 1
ATOM 753 C CA . LYS A 1 95 ? -2.902 -3.296 -4.221 1.00 93.19 95 LYS A CA 1
ATOM 754 C C . LYS A 1 95 ? -2.864 -1.875 -3.649 1.00 93.19 95 LYS A C 1
ATOM 756 O O . LYS A 1 95 ? -3.480 -1.624 -2.609 1.00 93.19 95 LYS A O 1
ATOM 761 N N . ALA A 1 96 ? -2.281 -0.905 -4.355 1.00 90.38 96 ALA A N 1
ATOM 762 C CA . ALA A 1 96 ? -2.385 0.513 -4.002 1.00 90.38 96 ALA A CA 1
ATOM 763 C C . ALA A 1 96 ? -3.849 0.998 -3.999 1.00 90.38 96 ALA A C 1
ATOM 765 O O . ALA A 1 96 ? -4.291 1.664 -3.057 1.00 90.38 96 ALA A O 1
ATOM 766 N N . LYS A 1 97 ? -4.645 0.610 -5.008 1.00 91.56 97 LYS A N 1
ATOM 767 C CA . LYS A 1 97 ? -6.082 0.930 -5.066 1.00 91.56 97 LYS A CA 1
ATOM 768 C C . LYS A 1 97 ? -6.861 0.298 -3.908 1.00 91.56 97 LYS A C 1
ATOM 770 O O . LYS A 1 97 ? -7.729 0.960 -3.330 1.00 91.56 97 LYS A O 1
ATOM 775 N N .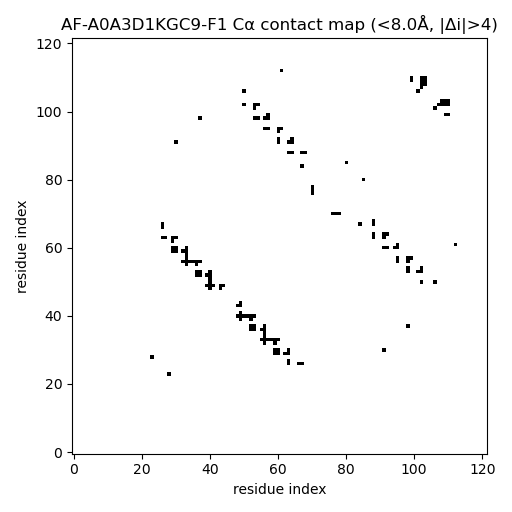 LYS A 1 98 ? -6.529 -0.942 -3.531 1.00 92.56 98 LYS A N 1
ATOM 776 C CA . LYS A 1 98 ? -7.094 -1.611 -2.345 1.00 92.56 98 LYS A CA 1
ATOM 777 C C . LYS A 1 98 ? -6.806 -0.811 -1.071 1.00 92.56 98 LYS A C 1
ATOM 779 O O . LYS A 1 98 ? -7.743 -0.501 -0.339 1.00 92.56 98 LYS A O 1
ATOM 784 N N . CYS A 1 99 ? -5.556 -0.398 -0.851 1.00 92.88 99 CYS A N 1
ATOM 785 C CA . CYS A 1 99 ? -5.177 0.413 0.313 1.00 92.88 99 CYS A CA 1
ATOM 786 C C . CYS A 1 99 ? -5.946 1.741 0.359 1.00 92.88 99 CYS A C 1
ATOM 788 O O . CYS A 1 99 ? -6.501 2.102 1.392 1.00 92.88 99 CYS A O 1
ATOM 790 N N . LYS A 1 100 ? -6.046 2.449 -0.774 1.00 92.44 100 LYS A N 1
ATOM 791 C CA . LYS A 1 100 ? -6.812 3.702 -0.874 1.00 92.44 100 LYS A CA 1
ATOM 792 C C . LYS A 1 100 ? -8.293 3.512 -0.534 1.00 92.44 100 LYS A C 1
ATOM 794 O O . LYS A 1 100 ? -8.875 4.355 0.143 1.00 92.44 100 LYS A O 1
ATOM 799 N N . THR A 1 101 ? -8.890 2.416 -0.996 1.00 92.12 101 THR A N 1
ATOM 800 C CA . THR A 1 101 ? -10.294 2.083 -0.711 1.00 92.12 101 THR A CA 1
ATOM 801 C C . THR A 1 101 ? -10.487 1.800 0.778 1.00 92.12 101 THR A C 1
ATOM 803 O O . THR A 1 101 ? -11.355 2.401 1.397 1.00 92.12 101 THR A O 1
ATOM 806 N N . ALA A 1 102 ? -9.609 0.998 1.392 1.00 93.00 102 ALA A N 1
ATOM 807 C CA . ALA A 1 102 ? -9.646 0.743 2.833 1.00 93.00 102 ALA A CA 1
ATOM 808 C C . ALA A 1 102 ? -9.488 2.032 3.663 1.00 93.00 102 ALA A C 1
ATOM 810 O O . ALA A 1 102 ? -10.233 2.244 4.619 1.00 93.00 102 ALA A O 1
ATOM 811 N N . LEU A 1 103 ? -8.563 2.916 3.268 1.00 94.25 103 LEU A N 1
ATOM 812 C CA . LEU A 1 103 ? -8.344 4.216 3.91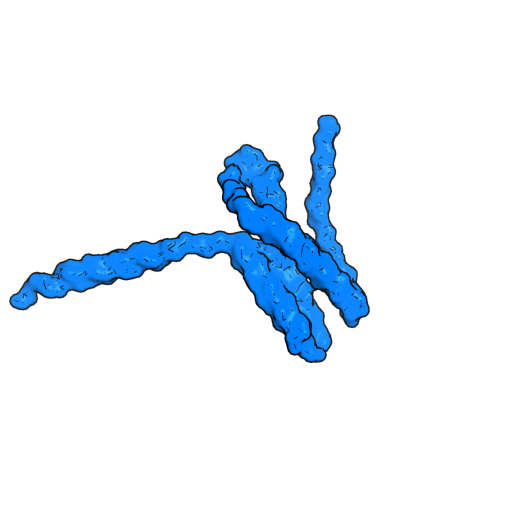0 1.00 94.25 103 LEU A CA 1
ATOM 813 C C . LEU A 1 103 ? -9.577 5.119 3.842 1.00 94.25 103 LEU A C 1
ATOM 815 O O . LEU A 1 103 ? -9.934 5.754 4.835 1.00 94.25 103 LEU A O 1
ATOM 819 N N . LYS A 1 104 ? -10.269 5.138 2.704 1.00 93.38 104 LYS A N 1
ATOM 820 C CA . LYS A 1 104 ? -11.507 5.898 2.550 1.00 93.38 104 LYS A CA 1
ATOM 821 C C . LYS A 1 104 ? -12.655 5.284 3.351 1.00 93.38 104 LYS A C 1
ATOM 823 O O . LYS A 1 104 ? -13.274 5.982 4.145 1.00 93.38 104 LYS A O 1
ATOM 828 N N . ASP A 1 105 ? -12.924 3.999 3.161 1.00 94.88 105 ASP A N 1
ATOM 829 C CA . ASP A 1 105 ? -14.150 3.370 3.659 1.00 94.88 105 ASP A CA 1
ATOM 830 C C . ASP A 1 105 ? -14.124 3.159 5.176 1.00 94.88 105 ASP A C 1
ATOM 832 O O . ASP A 1 105 ? -15.157 3.270 5.832 1.00 94.88 105 ASP A O 1
ATOM 836 N N . ARG A 1 106 ? -12.947 2.870 5.748 1.00 93.00 106 ARG A N 1
ATOM 837 C CA . ARG A 1 106 ? -12.803 2.583 7.186 1.00 93.00 106 ARG A CA 1
ATOM 838 C C . ARG A 1 106 ? -12.365 3.791 8.003 1.00 93.00 106 ARG A C 1
ATOM 840 O O . ARG A 1 106 ? -12.768 3.919 9.153 1.00 93.00 106 ARG A O 1
ATOM 847 N N . PHE A 1 107 ? -11.543 4.665 7.421 1.00 94.31 107 PHE A N 1
ATOM 848 C CA . PHE A 1 107 ? -10.900 5.773 8.140 1.00 94.31 107 PHE A CA 1
ATOM 849 C C . PHE A 1 107 ? -11.288 7.157 7.603 1.00 94.31 107 PHE A C 1
ATOM 851 O O . PHE A 1 107 ? -10.783 8.165 8.090 1.00 94.31 107 PHE A O 1
ATOM 858 N N . ASN A 1 108 ? -12.171 7.232 6.598 1.00 92.38 108 ASN A N 1
ATOM 859 C CA . ASN A 1 108 ? -12.588 8.476 5.942 1.00 92.38 108 ASN A CA 1
ATOM 860 C C . ASN A 1 108 ? -11.404 9.326 5.423 1.00 92.38 108 ASN A C 1
ATOM 862 O O . ASN A 1 108 ? -11.461 10.557 5.368 1.00 92.38 108 ASN A O 1
ATOM 866 N N . ARG A 1 109 ? -10.300 8.667 5.042 1.00 85.75 109 ARG A N 1
ATOM 867 C CA . ARG A 1 109 ? -9.089 9.296 4.500 1.00 85.75 109 ARG A CA 1
ATOM 868 C C . ARG A 1 109 ? -9.140 9.329 2.978 1.00 85.75 109 ARG A C 1
ATOM 870 O O . ARG A 1 109 ? -9.066 8.301 2.309 1.00 85.75 109 ARG A O 1
ATOM 877 N N . ASN A 1 110 ? -9.182 10.533 2.417 1.00 85.38 110 ASN A N 1
ATOM 878 C CA . ASN A 1 110 ? -9.093 10.733 0.973 1.00 85.38 110 ASN A CA 1
ATOM 879 C C . ASN A 1 110 ? -7.630 10.880 0.536 1.00 85.38 110 ASN A C 1
ATOM 881 O O . ASN A 1 110 ? -7.046 11.957 0.633 1.00 85.38 110 ASN A O 1
ATOM 885 N N . CYS A 1 111 ? -7.039 9.797 0.034 1.00 80.00 111 CYS A N 1
ATOM 886 C CA . CYS A 1 111 ? -5.687 9.811 -0.526 1.00 80.00 111 CYS A CA 1
ATOM 887 C C . CYS A 1 111 ? -5.724 10.044 -2.045 1.00 80.00 111 CYS A C 1
ATOM 889 O O . CYS A 1 111 ? -6.406 9.324 -2.782 1.00 80.00 111 CYS A O 1
ATOM 891 N N . ILE A 1 112 ? -4.971 11.029 -2.535 1.00 71.44 112 ILE A N 1
ATOM 892 C CA . ILE A 1 112 ? -4.828 11.300 -3.971 1.00 71.44 112 ILE A CA 1
ATOM 893 C C . ILE A 1 112 ? -3.497 10.715 -4.440 1.00 71.44 112 ILE A C 1
ATOM 895 O O . ILE A 1 112 ? -2.443 11.055 -3.916 1.00 71.44 112 ILE A O 1
ATOM 899 N N . PHE A 1 113 ? -3.573 9.827 -5.428 1.00 63.53 113 PHE A N 1
ATOM 900 C CA . PHE A 1 113 ? -2.432 9.413 -6.233 1.00 63.53 113 PHE A CA 1
ATOM 901 C C . PHE A 1 113 ? -2.453 10.335 -7.455 1.00 63.53 113 PHE A C 1
ATOM 903 O O . PHE A 1 113 ? -3.455 10.339 -8.171 1.00 63.53 113 PHE A O 1
ATOM 910 N N . GLN A 1 114 ? -1.421 11.155 -7.660 1.00 53.56 114 GLN A N 1
ATOM 911 C CA . GLN A 1 114 ? -1.250 11.825 -8.948 1.00 53.56 114 GLN A CA 1
ATOM 912 C C . GLN A 1 114 ? -0.678 10.789 -9.910 1.00 53.56 114 GLN A C 1
ATOM 914 O O . GLN A 1 114 ? 0.511 10.488 -9.869 1.00 53.56 114 GLN A O 1
ATOM 919 N N . GLU A 1 115 ? -1.543 10.196 -10.732 1.00 50.88 115 GLU A N 1
ATOM 920 C CA . GLU A 1 115 ? -1.084 9.478 -11.918 1.00 50.88 115 GLU A CA 1
ATOM 921 C C . GLU A 1 115 ? -0.409 10.539 -12.778 1.00 50.88 115 GLU A C 1
ATOM 923 O O . GLU A 1 115 ? -1.028 11.558 -13.092 1.00 50.88 115 GLU A O 1
ATOM 928 N N . SER A 1 116 ? 0.891 10.382 -13.030 1.00 47.06 116 SER A N 1
ATOM 929 C CA . SER A 1 116 ? 1.643 11.317 -13.857 1.00 47.06 116 SER A CA 1
ATOM 930 C C . SER A 1 116 ? 0.851 11.567 -15.1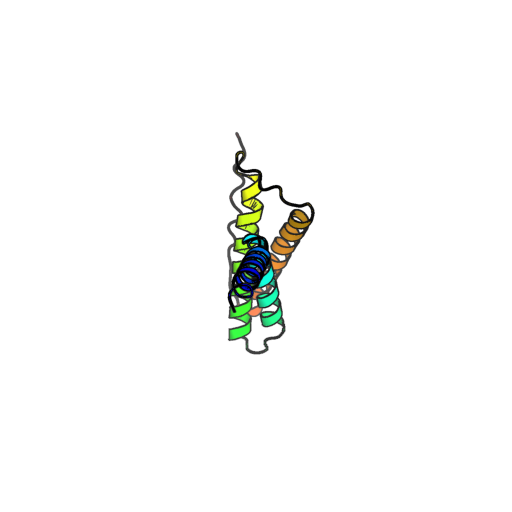36 1.00 47.06 116 SER A C 1
ATOM 932 O O . SER A 1 116 ? 0.482 10.640 -15.857 1.00 47.06 116 SER A O 1
ATOM 934 N N . VAL A 1 117 ? 0.524 12.841 -15.354 1.00 39.03 117 VAL A N 1
ATOM 935 C CA . VAL A 1 117 ? -0.246 13.325 -16.496 1.00 39.03 117 VAL A CA 1
ATOM 936 C C . VAL A 1 117 ? 0.366 12.734 -17.760 1.00 39.03 117 VAL A C 1
ATOM 938 O O . VAL A 1 117 ? 1.523 13.004 -18.075 1.00 39.03 117 VAL A O 1
ATOM 941 N N . THR A 1 118 ? -0.398 11.909 -18.476 1.00 38.88 118 THR A N 1
ATOM 942 C CA . THR A 1 118 ? -0.031 11.479 -19.822 1.00 38.88 118 THR A CA 1
ATOM 943 C C . THR A 1 118 ? -0.013 12.731 -20.691 1.00 38.88 118 THR A C 1
ATOM 945 O O . THR A 1 118 ? -1.067 13.219 -21.099 1.00 38.88 118 THR A O 1
ATOM 948 N N . ILE A 1 119 ? 1.167 13.303 -20.926 1.00 40.06 119 ILE A N 1
ATOM 949 C CA . ILE A 1 119 ? 1.317 14.371 -21.911 1.00 40.06 119 ILE A CA 1
ATOM 950 C C . ILE A 1 119 ? 1.049 13.712 -23.265 1.00 40.06 119 ILE A C 1
ATOM 952 O O . ILE A 1 119 ? 1.840 12.891 -23.729 1.00 40.06 119 ILE A O 1
ATOM 956 N N . ARG A 1 120 ? -0.118 13.995 -23.857 1.00 33.19 120 ARG A N 1
ATOM 957 C CA . ARG A 1 120 ? -0.371 13.656 -25.259 1.00 33.19 120 ARG A CA 1
ATOM 958 C C . ARG A 1 120 ? 0.612 14.472 -26.099 1.00 33.19 120 ARG A C 1
ATOM 960 O O . ARG A 1 120 ? 0.644 15.687 -25.907 1.00 33.19 120 ARG A O 1
ATOM 967 N N . PRO A 1 121 ? 1.396 13.854 -26.992 1.00 41.00 121 PRO A N 1
ATOM 968 C CA . PRO A 1 121 ? 2.084 14.624 -28.010 1.00 41.00 121 PRO A CA 1
ATOM 969 C C . PRO A 1 121 ? 1.014 15.207 -28.943 1.00 41.00 121 PRO A C 1
ATOM 971 O O . PRO A 1 121 ? 0.181 14.460 -29.465 1.00 41.00 121 PRO A O 1
ATOM 974 N N . GLU A 1 122 ? 0.990 16.535 -29.046 1.00 44.47 122 GLU A N 1
ATOM 975 C CA . GLU A 1 122 ? 0.318 17.261 -30.131 1.00 44.47 122 GLU A CA 1
ATOM 976 C C . GLU A 1 122 ? 1.054 17.046 -31.458 1.00 44.47 122 GLU A C 1
ATOM 978 O O . GLU A 1 122 ? 2.304 16.932 -31.430 1.00 44.47 122 GLU A O 1
#

pLDDT: mean 71.64, std 22.03, range [33.19, 97.38]

Foldseek 3Di:
DPPPPVVVVVVVVVVVVVVPPPPPPVLVVLLVQLVVLCVCLVVDPDLVSNLVSLVSSLVSLLSSLCVLVCCVVDPPDPPPQDPVSVVSNVVSVVVSVVSQCCCCPPVVDHDDDPPPDPPDDD

Secondary structure (DSSP, 8-state):
--SSHHHHHHHHHHHHHTT------HHHHHHHHHHHHHHHHHH--SHHHHHHHHHHHHHHHHHHHHHHHHTTT-TT------HHHHHHHHHHHHHHHHHHHHHHHHH---PPP-PPP-----

Solvent-accessible surface area (backbone atoms only — not comparable to full-atom values): 7121 Å² total; per-residue (Å²): 143,84,76,73,67,66,61,56,55,54,54,55,55,52,58,64,60,68,68,67,60,69,76,71,58,71,54,58,51,27,43,56,50,13,53,53,26,41,52,50,22,73,73,43,82,52,66,70,59,20,53,51,23,33,52,52,13,32,54,22,24,48,50,24,44,53,62,62,58,49,50,78,71,47,94,84,53,87,70,78,71,52,81,68,50,59,56,49,47,54,50,36,56,54,53,32,51,51,34,44,47,50,36,32,78,77,68,72,39,88,75,83,79,82,72,76,77,82,78,73,85,128

Radius of gyration: 21.59 Å; Cα contacts (8 Å, |Δi|>4): 83; chains: 1; bounding box: 71×39×47 Å

Sequence (122 aa):
MKSNFLILSCLMALLLLTSCKSAPDQHITYFNLAEHNLKVAEETQEPKDQEKYYIQALMNYYKYIVFTDTSKASGDAKMELNPDDGETLIEAKIKAKKCKTALKDRFNRNCIFQESVTIRPE

Mean predicted aligned error: 14.03 Å